Protein AF-A0A6P0HEY1-F1 (afdb_monomer_lite)

pLDDT: mean 91.08, std 14.15, range [42.56, 98.81]

Organism: NCBI:txid1457234

InterPro domains:
  IPR011989 Armadillo-like helical [G3DSA:1.25.10.10] (3-117)
  IPR016024 Armadillo-type fold [SSF48371] (14-116)
  IPR057893 Leucine rich repeat variant domain [PF25591] (58-111)

Foldseek 3Di:
DDDPPPPDCDPVNQVCLVVQCPDPDLVSVLVSLQDPSNDQVSLQVQCPPPDVSSVLSVLQHLPNDPVSLLVQCPPPDLSSVLSSLQHPPNDPVSLVVQCPPPDVSSVVSSVVSVVVVD

Secondary structure (DSSP, 8-state):
-----PPTT-HHHHHHHHHHHT-SSHHHHHHHHT-TT--HHHHHHHHT-SSHHHHHHHHH-TT--HHHHHHHTT-S-HHHHHHHHT-TT--HHHHHHHHT-SSHHHHHHHHHHHTT--

Sequence (118 aa):
MSAFTSPPASASKVRRVRALAADPTPAIRESAALSHHAPIDVLEHLADDADPSVRACVARNPRTPTWVLTALAADRSPRVRGWVAAHRLCHPDLLARLAADPDPAVRAVVAWAAGWQH

Radius of gyration: 16.14 Å; chains: 1; bounding box: 33×38×52 Å

Structure (mmCIF, N/CA/C/O backbone):
data_AF-A0A6P0HEY1-F1
#
_entry.id   AF-A0A6P0HEY1-F1
#
loop_
_atom_site.group_PDB
_atom_site.id
_atom_site.type_symbol
_atom_site.label_atom_id
_atom_site.label_alt_id
_atom_site.label_comp_id
_atom_site.label_asym_id
_atom_site.label_entity_id
_atom_site.label_seq_id
_atom_site.pdbx_PDB_ins_code
_atom_site.Cartn_x
_atom_site.Cartn_y
_atom_site.Cartn_z
_atom_site.occupancy
_atom_site.B_iso_or_equiv
_atom_site.auth_seq_id
_atom_site.auth_comp_id
_atom_site.auth_asym_id
_atom_site.auth_atom_id
_atom_site.pdbx_PDB_model_num
ATOM 1 N N . MET A 1 1 ? 10.328 27.803 -37.847 1.00 43.66 1 MET A N 1
ATOM 2 C CA . MET A 1 1 ? 9.961 27.830 -36.414 1.00 43.66 1 MET A CA 1
ATOM 3 C C . MET A 1 1 ? 9.817 26.392 -35.924 1.00 43.66 1 MET A C 1
ATOM 5 O O . MET A 1 1 ? 8.725 25.845 -35.987 1.00 43.66 1 MET A O 1
ATOM 9 N N . SER A 1 2 ? 10.918 25.741 -35.529 1.00 42.56 2 SER A N 1
ATOM 10 C CA . SER A 1 2 ? 10.871 24.355 -35.037 1.00 42.56 2 SER A CA 1
ATOM 11 C C . SER A 1 2 ? 10.242 24.314 -33.649 1.00 42.56 2 SER A C 1
ATOM 13 O O . SER A 1 2 ? 10.800 24.859 -32.699 1.00 42.56 2 SER A O 1
ATOM 15 N N . ALA A 1 3 ? 9.081 23.673 -33.541 1.00 50.41 3 ALA A N 1
ATOM 16 C CA . ALA A 1 3 ? 8.446 23.391 -32.266 1.00 50.41 3 ALA A CA 1
ATOM 17 C C . ALA A 1 3 ? 9.249 22.299 -31.546 1.00 50.41 3 ALA A C 1
ATOM 19 O O . ALA A 1 3 ? 9.246 21.137 -31.947 1.00 50.41 3 ALA A O 1
ATOM 20 N N . PHE A 1 4 ? 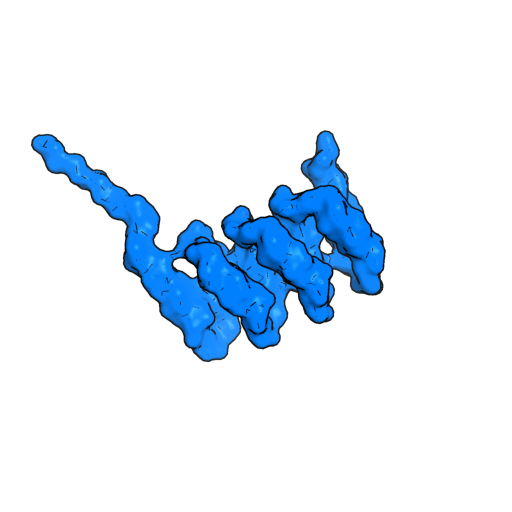9.956 22.680 -30.484 1.00 51.94 4 PHE A N 1
ATOM 21 C CA . PHE A 1 4 ? 10.558 21.740 -29.545 1.00 51.94 4 PHE A CA 1
ATOM 22 C C . PHE A 1 4 ? 9.433 21.152 -28.685 1.00 51.94 4 PHE A C 1
ATOM 24 O O . PHE A 1 4 ? 9.168 21.602 -27.572 1.00 51.94 4 PHE A O 1
ATOM 31 N N . THR A 1 5 ? 8.698 20.181 -29.225 1.00 57.66 5 THR A N 1
ATOM 32 C CA . THR A 1 5 ? 7.753 19.408 -28.421 1.00 57.66 5 THR A CA 1
ATOM 33 C C . THR A 1 5 ? 8.566 18.441 -27.576 1.00 57.66 5 THR A C 1
ATOM 35 O O . THR A 1 5 ? 8.975 17.381 -28.052 1.00 57.66 5 THR A O 1
ATOM 38 N N . SER A 1 6 ? 8.832 18.808 -26.321 1.00 46.53 6 SER A N 1
ATOM 39 C CA . SER A 1 6 ? 9.261 17.842 -25.309 1.00 46.53 6 SER A CA 1
ATOM 40 C C . SER A 1 6 ? 8.329 16.630 -25.395 1.00 46.53 6 SER A C 1
ATOM 42 O O . SER A 1 6 ? 7.111 16.825 -25.328 1.00 46.53 6 SER A O 1
ATOM 44 N N . PRO A 1 7 ? 8.838 15.397 -25.582 1.00 50.53 7 PRO A N 1
ATOM 45 C CA . PRO A 1 7 ? 7.965 14.241 -25.682 1.00 50.53 7 PRO A CA 1
ATOM 46 C C . PRO A 1 7 ? 7.109 14.171 -24.408 1.00 50.53 7 PRO A C 1
ATOM 48 O O . PRO A 1 7 ? 7.664 14.311 -23.308 1.00 50.53 7 PRO A O 1
ATOM 51 N N . PRO A 1 8 ? 5.779 13.987 -24.529 1.00 52.78 8 PRO A N 1
ATOM 52 C CA . PRO A 1 8 ? 4.896 13.864 -23.372 1.00 52.78 8 PRO A CA 1
ATOM 53 C C . PRO A 1 8 ? 5.484 12.791 -22.463 1.00 52.78 8 PRO A C 1
ATOM 55 O O . PRO A 1 8 ? 5.840 11.741 -22.988 1.00 52.78 8 PRO A O 1
ATOM 58 N N . ALA A 1 9 ? 5.694 13.100 -21.171 1.00 54.78 9 ALA A N 1
ATOM 59 C CA . ALA A 1 9 ? 6.362 12.257 -20.164 1.00 54.78 9 ALA A CA 1
ATOM 60 C C . ALA A 1 9 ? 6.912 10.930 -20.738 1.00 54.78 9 ALA A C 1
ATOM 62 O O . ALA A 1 9 ? 6.223 9.916 -20.732 1.00 54.78 9 ALA A O 1
ATOM 63 N N . SER A 1 10 ? 8.111 11.000 -21.332 1.00 65.56 10 SER A N 1
ATOM 64 C CA . SER A 1 10 ? 8.557 10.109 -22.416 1.00 65.56 10 SER A CA 1
ATOM 65 C C . SER A 1 10 ? 8.327 8.608 -22.192 1.00 65.56 10 SER A C 1
ATOM 67 O O . SER A 1 10 ? 8.484 8.098 -21.084 1.00 65.56 10 SER A O 1
ATOM 69 N N . ALA A 1 11 ? 8.078 7.864 -23.276 1.00 72.19 11 ALA A N 1
ATOM 70 C CA . ALA A 1 11 ? 8.051 6.394 -23.278 1.00 72.19 11 ALA A CA 1
ATOM 71 C C . ALA A 1 11 ? 9.281 5.772 -22.574 1.00 72.19 11 ALA A C 1
ATOM 73 O O . ALA A 1 11 ? 9.202 4.697 -21.981 1.00 72.19 11 ALA A O 1
ATOM 74 N N . SER A 1 12 ? 10.410 6.487 -22.566 1.00 82.62 12 SER A N 1
ATOM 75 C CA . SER A 1 12 ? 11.626 6.144 -21.825 1.00 82.62 12 SER A CA 1
ATOM 76 C C . SER A 1 12 ? 11.446 6.143 -20.300 1.00 82.62 12 SER A C 1
ATOM 78 O O . SER A 1 12 ? 12.027 5.294 -19.627 1.00 82.62 12 SER A O 1
ATOM 80 N N . LYS A 1 13 ? 10.642 7.054 -19.733 1.00 85.56 13 LYS A N 1
ATOM 81 C CA . LYS A 1 13 ? 10.315 7.068 -18.297 1.00 85.56 13 LYS A CA 1
ATOM 82 C C . LYS A 1 13 ? 9.458 5.865 -17.920 1.00 85.56 13 LYS A C 1
ATOM 84 O O . LYS A 1 13 ? 9.788 5.180 -16.960 1.00 85.56 13 LYS A O 1
ATOM 89 N N . VAL A 1 14 ? 8.424 5.569 -18.708 1.00 89.50 14 VAL A N 1
ATOM 90 C CA . VAL A 1 14 ? 7.577 4.379 -18.516 1.00 89.50 14 VAL A CA 1
ATOM 91 C C . VAL A 1 14 ? 8.407 3.097 -18.595 1.00 89.50 14 VAL A C 1
ATOM 93 O O . VAL A 1 14 ? 8.324 2.252 -17.706 1.00 89.50 14 VAL A O 1
ATOM 96 N N . ARG A 1 15 ? 9.278 2.979 -19.608 1.00 91.44 15 ARG A N 1
ATOM 97 C CA . ARG A 1 15 ? 10.200 1.841 -19.739 1.00 91.44 15 ARG A CA 1
ATOM 98 C C . ARG A 1 15 ? 11.103 1.696 -18.513 1.00 91.44 15 ARG A C 1
ATOM 100 O O . ARG A 1 15 ? 11.283 0.585 -18.029 1.00 91.44 15 ARG A O 1
ATOM 107 N N . ARG A 1 16 ? 11.647 2.803 -17.998 1.00 94.12 16 ARG A N 1
ATOM 108 C CA . ARG A 1 16 ? 12.467 2.786 -16.782 1.00 94.12 16 ARG A CA 1
ATOM 109 C C . ARG A 1 16 ? 11.668 2.309 -15.574 1.00 94.12 16 ARG A C 1
ATOM 111 O O . ARG A 1 16 ? 12.160 1.459 -14.850 1.00 94.12 16 ARG A O 1
ATOM 118 N N . VAL A 1 17 ? 10.452 2.814 -15.370 1.00 96.06 17 VAL A N 1
ATOM 119 C CA . VAL A 1 17 ? 9.611 2.390 -14.239 1.00 96.06 17 VAL A CA 1
ATOM 120 C C . VAL A 1 17 ? 9.313 0.891 -14.301 1.00 96.06 17 VAL A C 1
ATOM 122 O O . VAL A 1 17 ? 9.440 0.218 -13.287 1.00 96.06 17 VAL A O 1
ATOM 125 N N . ARG A 1 18 ? 9.024 0.348 -15.490 1.00 96.62 18 ARG A N 1
ATOM 126 C CA . ARG A 1 18 ? 8.866 -1.104 -15.678 1.00 96.62 18 ARG A CA 1
ATOM 127 C C . ARG A 1 18 ? 10.125 -1.894 -1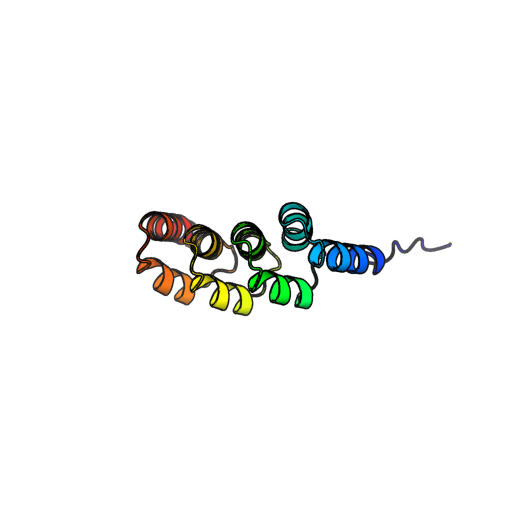5.316 1.00 96.62 18 ARG A C 1
ATOM 129 O O . ARG A 1 18 ? 10.012 -2.929 -14.676 1.00 96.62 18 ARG A O 1
ATOM 136 N N . ALA A 1 19 ? 11.310 -1.406 -15.684 1.00 96.12 19 ALA A N 1
ATOM 137 C CA . ALA A 1 19 ? 12.565 -2.065 -15.318 1.00 96.12 19 ALA A CA 1
ATOM 138 C C . ALA A 1 19 ? 12.796 -2.062 -13.797 1.00 96.12 19 ALA A C 1
ATOM 140 O O . ALA A 1 19 ? 13.152 -3.089 -13.234 1.00 96.12 19 ALA A O 1
ATOM 141 N N . LEU A 1 20 ? 12.534 -0.932 -13.131 1.00 97.50 20 LEU A N 1
ATOM 142 C CA . LEU A 1 20 ? 12.652 -0.822 -11.673 1.00 97.50 20 LEU A CA 1
ATOM 143 C C . LEU A 1 20 ? 11.654 -1.734 -10.944 1.00 97.50 20 LEU A C 1
ATOM 145 O O . LEU A 1 20 ? 11.980 -2.273 -9.895 1.00 97.50 20 LEU A O 1
ATOM 149 N N . ALA A 1 21 ? 10.455 -1.930 -11.501 1.00 97.75 21 ALA A N 1
ATOM 150 C CA . ALA A 1 21 ? 9.434 -2.808 -10.931 1.00 97.75 21 ALA A CA 1
ATOM 151 C C . ALA A 1 21 ? 9.824 -4.296 -10.949 1.00 97.75 21 ALA A C 1
ATOM 153 O O . ALA A 1 21 ? 9.275 -5.068 -10.176 1.00 97.75 21 ALA A O 1
ATOM 154 N N . ALA A 1 22 ? 10.766 -4.697 -11.806 1.00 97.31 22 ALA A N 1
ATOM 155 C CA . ALA A 1 22 ? 11.251 -6.073 -11.905 1.00 97.31 22 ALA A CA 1
ATOM 156 C C . ALA A 1 22 ? 12.555 -6.317 -11.121 1.00 97.31 22 ALA A C 1
ATOM 158 O O . ALA A 1 22 ? 13.112 -7.413 -11.183 1.00 97.31 22 ALA A O 1
ATOM 159 N N . ASP A 1 23 ? 13.076 -5.307 -10.419 1.00 98.31 23 ASP A N 1
ATOM 160 C CA . ASP A 1 23 ? 14.345 -5.424 -9.705 1.00 98.31 23 ASP A CA 1
ATOM 161 C C . ASP A 1 23 ? 14.223 -6.388 -8.506 1.00 98.31 23 ASP A C 1
ATOM 163 O O . ASP A 1 23 ? 13.230 -6.336 -7.768 1.00 98.31 23 ASP A O 1
ATOM 167 N N . PRO A 1 24 ? 15.215 -7.262 -8.254 1.00 97.69 24 PRO A N 1
ATOM 168 C CA . PRO A 1 24 ? 15.181 -8.164 -7.101 1.00 97.69 24 PRO A CA 1
ATOM 169 C C . PRO A 1 24 ? 15.132 -7.420 -5.757 1.00 97.69 24 PRO A C 1
ATOM 171 O O . PRO A 1 24 ? 14.604 -7.949 -4.777 1.00 97.69 24 PRO A O 1
ATOM 174 N N . THR A 1 25 ? 15.632 -6.186 -5.702 1.00 98.19 25 THR A N 1
ATOM 175 C CA . THR A 1 25 ? 15.722 -5.379 -4.485 1.00 98.19 25 THR A CA 1
ATOM 176 C C . THR A 1 25 ? 14.394 -4.666 -4.201 1.00 98.19 25 THR A C 1
ATOM 178 O O . THR A 1 25 ? 13.992 -3.804 -4.989 1.00 98.19 25 THR A O 1
ATOM 181 N N . PRO A 1 26 ? 13.726 -4.917 -3.056 1.00 98.19 26 PRO A N 1
ATOM 182 C CA . PRO A 1 26 ? 12.444 -4.281 -2.739 1.00 98.19 26 PRO A CA 1
ATOM 183 C C . PRO A 1 26 ? 12.491 -2.749 -2.768 1.00 98.19 26 PRO A C 1
ATOM 185 O O . PRO A 1 26 ? 11.621 -2.123 -3.362 1.00 98.19 26 PRO A O 1
ATOM 188 N N . ALA A 1 27 ? 13.558 -2.136 -2.247 1.00 98.06 27 ALA A N 1
ATOM 189 C CA . ALA A 1 27 ? 13.729 -0.679 -2.256 1.00 98.06 27 ALA A CA 1
ATOM 190 C C . ALA A 1 27 ? 13.766 -0.069 -3.676 1.00 98.06 27 ALA A C 1
ATOM 192 O O . ALA A 1 27 ? 13.349 1.073 -3.894 1.00 98.06 27 ALA A O 1
ATOM 193 N N . ILE A 1 28 ? 14.237 -0.826 -4.672 1.00 98.12 28 ILE A N 1
ATOM 194 C CA . ILE A 1 28 ? 14.214 -0.386 -6.071 1.00 98.12 28 ILE A CA 1
ATOM 195 C C . ILE A 1 28 ? 12.788 -0.494 -6.629 1.00 98.12 28 ILE A C 1
ATOM 197 O O . ILE A 1 28 ? 12.312 0.440 -7.281 1.00 98.12 28 ILE A O 1
ATOM 201 N N . ARG A 1 29 ? 12.053 -1.559 -6.290 1.00 98.56 29 ARG A N 1
ATOM 202 C CA . ARG A 1 29 ? 10.636 -1.701 -6.663 1.00 98.56 29 ARG A CA 1
ATOM 203 C C . ARG A 1 29 ? 9.735 -0.665 -5.990 1.00 98.56 29 ARG A C 1
ATOM 205 O O . ARG A 1 29 ? 8.822 -0.152 -6.632 1.00 98.56 29 ARG A O 1
ATOM 212 N N . GLU A 1 30 ? 10.030 -0.255 -4.756 1.00 98.44 30 GLU A N 1
ATOM 213 C CA . GLU A 1 30 ? 9.359 0.876 -4.093 1.00 98.44 30 GLU A CA 1
ATOM 214 C C . GLU A 1 30 ? 9.475 2.163 -4.921 1.00 98.44 30 GLU A C 1
ATOM 216 O O . GLU A 1 30 ? 8.504 2.909 -5.069 1.00 98.44 30 GLU A O 1
ATOM 221 N N . SER A 1 31 ? 10.641 2.403 -5.530 1.00 97.62 31 SER A N 1
ATOM 222 C CA . SER A 1 31 ? 10.855 3.563 -6.403 1.00 97.62 31 SER A CA 1
ATOM 223 C C . SER A 1 31 ? 9.969 3.507 -7.654 1.00 97.62 31 SER A C 1
ATOM 225 O O . SER A 1 31 ? 9.486 4.542 -8.120 1.00 97.62 31 SER A O 1
ATOM 227 N N . ALA A 1 32 ? 9.713 2.306 -8.185 1.00 97.50 32 ALA A N 1
ATOM 228 C CA . ALA A 1 32 ? 8.755 2.103 -9.267 1.00 97.50 32 ALA A CA 1
ATOM 229 C C . ALA A 1 32 ? 7.317 2.370 -8.795 1.00 97.50 32 ALA A C 1
ATOM 231 O O . ALA A 1 32 ? 6.601 3.146 -9.433 1.00 97.50 32 ALA A O 1
ATOM 232 N N . ALA A 1 33 ? 6.937 1.800 -7.647 1.00 98.06 33 ALA A N 1
ATOM 233 C CA . ALA A 1 33 ? 5.616 1.946 -7.044 1.00 98.06 33 ALA A CA 1
ATOM 234 C C . ALA A 1 33 ? 5.271 3.402 -6.705 1.00 98.06 33 ALA A C 1
ATOM 236 O O . ALA A 1 33 ? 4.122 3.792 -6.855 1.00 98.06 33 ALA A O 1
ATOM 237 N N . LEU A 1 34 ? 6.239 4.231 -6.298 1.00 97.25 34 LEU A N 1
ATOM 238 C CA . LEU A 1 34 ? 6.029 5.653 -5.974 1.00 97.25 34 LEU A CA 1
ATOM 239 C C . LEU A 1 34 ? 6.085 6.591 -7.182 1.00 97.25 34 LEU A C 1
ATOM 241 O O . LEU A 1 34 ? 5.827 7.790 -7.051 1.00 97.25 34 LEU A O 1
ATOM 245 N N . SER A 1 35 ? 6.452 6.084 -8.356 1.00 95.81 35 SER A N 1
ATOM 246 C CA . SER A 1 35 ? 6.653 6.933 -9.521 1.00 95.81 35 SER A CA 1
ATOM 247 C C . SER A 1 35 ? 5.341 7.562 -9.992 1.00 95.81 35 SER A C 1
ATOM 249 O O . SER A 1 35 ? 4.352 6.878 -10.255 1.00 95.81 35 SER A O 1
ATOM 251 N N . HIS A 1 36 ? 5.351 8.877 -10.228 1.00 92.31 36 HIS A N 1
ATOM 252 C CA . HIS A 1 36 ? 4.232 9.572 -10.880 1.00 92.31 36 HIS A CA 1
ATOM 253 C C . HIS A 1 36 ? 4.036 9.137 -12.346 1.00 92.31 36 HIS A C 1
ATOM 255 O O . HIS A 1 36 ? 3.027 9.445 -12.973 1.00 92.31 36 HIS A O 1
ATOM 261 N N . HIS A 1 37 ? 5.009 8.431 -12.918 1.00 90.94 37 HIS A N 1
ATOM 262 C CA . HIS A 1 37 ? 4.916 7.865 -14.259 1.00 90.94 37 HIS A CA 1
ATOM 263 C C . HIS A 1 37 ? 4.664 6.358 -14.238 1.00 90.94 37 HIS A C 1
ATOM 265 O O . HIS A 1 37 ? 4.807 5.730 -15.284 1.00 90.94 37 HIS A O 1
ATOM 271 N N . ALA A 1 38 ? 4.318 5.787 -13.076 1.00 94.19 38 ALA A N 1
ATOM 272 C CA . ALA A 1 38 ? 3.927 4.392 -12.970 1.00 94.19 38 ALA A CA 1
ATOM 273 C C . ALA A 1 38 ? 2.688 4.130 -13.837 1.00 94.19 38 ALA A C 1
ATOM 275 O O . ALA A 1 38 ? 1.639 4.749 -13.619 1.00 94.19 38 ALA A O 1
ATOM 276 N N . PRO A 1 39 ? 2.811 3.258 -14.850 1.00 95.56 39 PRO A N 1
ATOM 277 C CA . PRO A 1 39 ? 1.663 2.741 -15.571 1.00 95.56 39 PRO A CA 1
ATOM 278 C C . PRO A 1 39 ? 0.745 1.947 -14.641 1.00 95.56 39 PRO A C 1
ATOM 280 O O . PRO A 1 39 ? 1.205 1.382 -13.648 1.00 95.56 39 PRO A O 1
ATOM 283 N N . ILE A 1 40 ? -0.535 1.864 -14.996 1.00 96.38 40 ILE A N 1
ATOM 284 C CA . ILE A 1 40 ? -1.530 1.115 -14.219 1.00 96.38 40 ILE A CA 1
ATOM 285 C C . ILE A 1 40 ? -1.130 -0.360 -14.093 1.00 96.38 40 ILE A C 1
ATOM 287 O O . ILE A 1 40 ? -1.135 -0.875 -12.982 1.00 96.38 40 ILE A O 1
ATOM 291 N N . ASP A 1 41 ? -0.667 -0.989 -15.179 1.00 96.81 41 ASP A N 1
ATOM 292 C CA . ASP A 1 41 ? -0.211 -2.388 -15.191 1.00 96.81 41 ASP A CA 1
ATOM 293 C C . ASP A 1 41 ? 0.937 -2.648 -14.204 1.00 96.81 41 ASP A C 1
ATOM 295 O O . ASP A 1 41 ? 1.022 -3.713 -13.598 1.00 96.81 41 ASP A O 1
ATOM 299 N N . VAL A 1 42 ? 1.813 -1.659 -13.996 1.00 98.00 42 VAL A N 1
ATOM 300 C CA . VAL A 1 42 ? 2.898 -1.766 -13.011 1.00 98.00 42 VAL A CA 1
ATOM 301 C C . VAL A 1 42 ? 2.362 -1.655 -11.588 1.00 98.00 42 VAL A C 1
ATOM 303 O O . VAL A 1 42 ? 2.809 -2.394 -10.718 1.00 98.00 42 VAL A O 1
ATOM 306 N N . LEU A 1 43 ? 1.418 -0.746 -11.332 1.00 98.44 43 LEU A N 1
ATOM 307 C CA . LEU A 1 43 ? 0.812 -0.604 -10.005 1.00 98.44 43 LEU A CA 1
ATOM 308 C C . LEU A 1 43 ? -0.011 -1.837 -9.628 1.00 98.44 43 LEU A C 1
ATOM 310 O O . LEU A 1 43 ? 0.045 -2.255 -8.479 1.00 98.44 43 LEU A O 1
ATOM 314 N N . GLU A 1 44 ? -0.718 -2.434 -10.586 1.00 98.38 44 GLU A N 1
ATOM 315 C CA . GLU A 1 44 ? -1.429 -3.702 -10.404 1.00 98.38 44 GLU A CA 1
ATOM 316 C C . GLU A 1 44 ? -0.457 -4.830 -10.064 1.00 98.38 44 GLU A C 1
ATOM 318 O O . GLU A 1 44 ? -0.640 -5.509 -9.060 1.00 98.38 44 GLU A O 1
ATOM 323 N N . HIS A 1 45 ? 0.628 -4.974 -10.828 1.00 98.12 45 HIS A N 1
ATOM 324 C CA . HIS A 1 45 ? 1.639 -5.991 -10.549 1.00 98.12 45 HIS A CA 1
ATOM 325 C C . HIS A 1 45 ? 2.281 -5.825 -9.162 1.00 98.12 45 HIS A C 1
ATOM 327 O O . HIS A 1 45 ? 2.408 -6.788 -8.411 1.00 98.12 45 HIS A O 1
ATOM 333 N N . LEU A 1 46 ? 2.666 -4.598 -8.800 1.00 98.56 46 LEU A N 1
ATOM 334 C CA . LEU A 1 46 ? 3.311 -4.309 -7.517 1.00 98.56 46 LEU A CA 1
ATOM 335 C C . LEU A 1 46 ? 2.331 -4.323 -6.331 1.00 98.56 46 LEU A C 1
ATOM 337 O O . LEU A 1 46 ? 2.772 -4.346 -5.182 1.00 98.56 46 LEU A O 1
ATOM 341 N N . ALA A 1 47 ? 1.017 -4.312 -6.572 1.00 98.56 47 ALA A N 1
ATOM 342 C CA . ALA A 1 47 ? 0.020 -4.488 -5.518 1.00 98.56 47 ALA A CA 1
ATOM 343 C C . ALA A 1 47 ? 0.031 -5.913 -4.946 1.00 98.56 47 ALA A C 1
ATOM 345 O O . ALA A 1 47 ? -0.360 -6.092 -3.799 1.00 98.56 47 ALA A O 1
ATOM 346 N N . ASP A 1 48 ? 0.542 -6.889 -5.699 1.00 98.38 48 ASP A N 1
ATOM 347 C CA . ASP A 1 48 ? 0.715 -8.279 -5.265 1.00 98.38 48 ASP A CA 1
ATOM 348 C C . ASP A 1 48 ? 2.168 -8.603 -4.861 1.00 98.38 48 ASP A C 1
ATOM 350 O O . ASP A 1 48 ? 2.523 -9.766 -4.656 1.00 98.38 48 ASP A O 1
ATOM 354 N N . ASP A 1 49 ? 3.029 -7.586 -4.731 1.00 98.69 49 ASP A N 1
ATOM 355 C CA . ASP A 1 49 ? 4.442 -7.770 -4.393 1.00 98.69 49 ASP A CA 1
ATOM 356 C C . ASP A 1 49 ? 4.618 -8.522 -3.067 1.00 98.69 49 ASP A C 1
ATOM 358 O O . ASP A 1 49 ? 3.879 -8.301 -2.106 1.00 98.69 49 ASP A O 1
ATOM 362 N N . ALA A 1 50 ? 5.631 -9.385 -2.971 1.00 98.06 50 ALA A N 1
ATOM 363 C CA . ALA A 1 50 ? 5.918 -10.119 -1.741 1.00 98.06 50 ALA A CA 1
ATOM 364 C C . ALA A 1 50 ? 6.254 -9.182 -0.563 1.00 98.06 50 ALA A C 1
ATOM 366 O O . ALA A 1 50 ? 5.891 -9.471 0.583 1.00 98.06 50 ALA A O 1
ATOM 367 N N . ASP A 1 51 ? 6.899 -8.044 -0.834 1.00 98.56 51 ASP A N 1
ATOM 368 C CA . ASP A 1 51 ? 7.310 -7.089 0.188 1.00 98.56 51 ASP A CA 1
ATOM 369 C C . ASP A 1 51 ? 6.166 -6.114 0.549 1.00 98.56 51 ASP A C 1
ATOM 371 O O . ASP A 1 51 ? 5.676 -5.365 -0.305 1.00 98.56 51 ASP A O 1
ATOM 375 N N . PRO A 1 52 ? 5.726 -6.062 1.822 1.00 98.50 52 PRO A N 1
ATOM 376 C CA . PRO A 1 52 ? 4.655 -5.160 2.245 1.00 98.50 52 PRO A CA 1
ATOM 377 C C . PRO A 1 52 ? 5.008 -3.671 2.109 1.00 98.50 52 PRO A C 1
ATOM 379 O O . PRO A 1 52 ? 4.101 -2.845 2.023 1.00 98.50 52 PRO A O 1
ATOM 382 N N . SER A 1 53 ? 6.289 -3.298 2.095 1.00 98.56 53 SER A N 1
ATOM 383 C CA . SER A 1 53 ? 6.732 -1.913 1.887 1.00 98.56 53 SER A CA 1
ATOM 384 C C . SER A 1 53 ? 6.508 -1.470 0.442 1.00 98.56 53 SER A C 1
ATOM 386 O O . SER A 1 53 ? 6.071 -0.338 0.216 1.00 98.56 53 SER A O 1
ATOM 388 N N . VAL A 1 5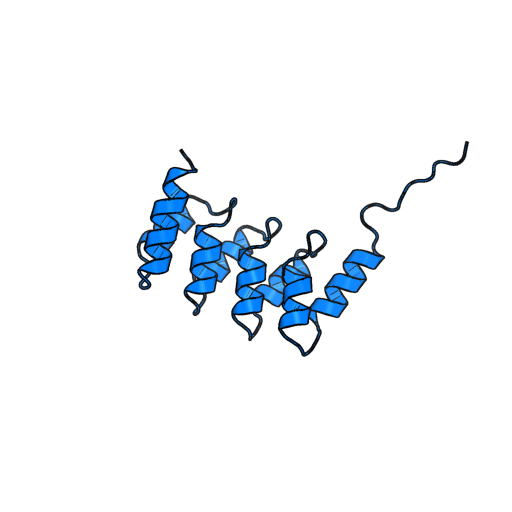4 ? 6.692 -2.374 -0.526 1.00 98.81 54 VAL A N 1
ATOM 389 C CA . VAL A 1 54 ? 6.357 -2.128 -1.938 1.00 98.81 54 VAL A CA 1
ATOM 390 C C . VAL A 1 54 ? 4.848 -1.951 -2.098 1.00 98.81 54 VAL A C 1
ATOM 392 O O . VAL A 1 54 ? 4.408 -0.932 -2.634 1.00 98.81 54 VAL A O 1
ATOM 395 N N . ARG A 1 55 ? 4.038 -2.860 -1.540 1.00 98.81 55 ARG A N 1
ATOM 396 C CA . ARG A 1 55 ? 2.567 -2.743 -1.577 1.00 98.81 55 ARG A CA 1
ATOM 397 C C . ARG A 1 55 ? 2.064 -1.469 -0.888 1.00 98.81 55 ARG A C 1
ATOM 399 O O . ARG A 1 55 ? 1.156 -0.802 -1.381 1.00 98.81 55 ARG A O 1
ATOM 406 N N . ALA A 1 56 ? 2.698 -1.060 0.214 1.00 98.69 56 ALA A N 1
ATOM 407 C CA . ALA A 1 56 ? 2.395 0.202 0.892 1.00 98.69 56 ALA A CA 1
ATOM 408 C C . ALA A 1 56 ? 2.723 1.420 0.013 1.00 98.69 56 ALA A C 1
ATOM 410 O O . ALA A 1 56 ? 1.986 2.406 0.019 1.00 98.69 56 ALA A O 1
ATOM 411 N N . CYS A 1 57 ? 3.801 1.356 -0.771 1.00 98.69 57 CYS A N 1
ATOM 412 C CA . CYS A 1 57 ? 4.132 2.388 -1.747 1.00 98.69 57 CYS A CA 1
ATOM 413 C C . CYS A 1 57 ? 3.093 2.479 -2.871 1.00 98.69 57 CYS A C 1
ATOM 415 O O . CYS A 1 57 ? 2.763 3.594 -3.275 1.00 98.69 57 CYS A O 1
ATOM 417 N N . VAL A 1 58 ? 2.531 1.348 -3.316 1.00 98.69 58 VAL A N 1
ATOM 418 C CA . VAL A 1 58 ? 1.388 1.339 -4.243 1.00 98.69 58 VAL A CA 1
ATOM 419 C C . VAL A 1 58 ? 0.181 2.013 -3.595 1.00 98.69 58 VAL A C 1
ATOM 421 O O . VAL A 1 58 ? -0.355 2.957 -4.165 1.00 98.69 58 VAL A O 1
ATOM 424 N N . ALA A 1 59 ? -0.202 1.632 -2.373 1.00 98.31 59 ALA A N 1
ATOM 425 C CA . ALA A 1 59 ? -1.317 2.270 -1.663 1.00 98.31 59 ALA A CA 1
ATOM 426 C C . ALA A 1 59 ? -1.124 3.786 -1.466 1.00 98.31 59 ALA A C 1
ATOM 428 O O . ALA A 1 59 ? -2.094 4.536 -1.474 1.00 98.31 59 ALA A O 1
ATOM 429 N N . ARG A 1 60 ? 0.123 4.251 -1.316 1.00 97.94 60 ARG A N 1
ATOM 430 C CA . ARG A 1 60 ? 0.464 5.675 -1.172 1.00 97.94 60 ARG A CA 1
ATOM 431 C C . ARG A 1 60 ? 0.493 6.436 -2.503 1.00 97.94 60 ARG A C 1
ATOM 433 O O . ARG A 1 60 ? 0.426 7.667 -2.493 1.00 97.94 60 ARG A O 1
ATOM 440 N N . ASN A 1 61 ? 0.652 5.758 -3.641 1.00 97.75 61 ASN A N 1
ATOM 441 C CA . ASN A 1 61 ? 0.805 6.437 -4.923 1.00 97.75 61 ASN A CA 1
ATOM 442 C C . ASN A 1 61 ? -0.520 7.097 -5.346 1.00 97.75 61 ASN A C 1
ATOM 444 O O . ASN A 1 61 ? -1.511 6.404 -5.545 1.00 97.75 61 ASN A O 1
ATOM 448 N N . PRO A 1 62 ? -0.541 8.421 -5.590 1.00 95.50 62 PRO A N 1
ATOM 449 C CA . PRO A 1 62 ? -1.762 9.147 -5.939 1.00 95.50 62 PRO A CA 1
ATOM 450 C C . PRO A 1 62 ? -2.413 8.749 -7.267 1.00 95.50 62 PRO A C 1
ATOM 452 O O . PRO A 1 62 ? -3.513 9.210 -7.567 1.00 95.50 62 PRO A O 1
ATOM 455 N N . ARG A 1 63 ? -1.710 7.975 -8.097 1.00 94.75 63 ARG A N 1
ATOM 456 C CA . ARG A 1 63 ? -2.204 7.442 -9.369 1.00 94.75 63 ARG A CA 1
ATOM 457 C C . ARG A 1 63 ? -2.753 6.027 -9.239 1.00 94.75 63 ARG A C 1
ATOM 459 O O . ARG A 1 63 ? -3.202 5.483 -10.245 1.00 94.75 63 ARG A O 1
ATOM 466 N N . THR A 1 64 ? -2.704 5.441 -8.045 1.00 97.62 64 THR A N 1
ATOM 467 C CA . THR A 1 64 ? -3.220 4.100 -7.804 1.00 97.62 64 THR A CA 1
ATOM 468 C C . THR A 1 64 ? -4.722 4.083 -8.041 1.00 97.62 64 THR A C 1
ATOM 470 O O . THR A 1 64 ? -5.454 4.845 -7.398 1.00 97.62 64 THR A O 1
ATOM 473 N N . PRO A 1 65 ? -5.195 3.247 -8.980 1.00 96.19 65 PRO A N 1
ATOM 474 C CA . PRO A 1 65 ? -6.611 3.157 -9.271 1.00 96.19 65 PRO A CA 1
ATOM 475 C C . PRO A 1 65 ? -7.418 2.662 -8.074 1.00 96.19 65 PRO A C 1
ATOM 477 O O . PRO A 1 65 ? -6.937 1.906 -7.228 1.00 96.19 65 PRO A O 1
ATOM 480 N N . THR A 1 66 ? -8.689 3.041 -8.035 1.00 96.19 66 THR A N 1
ATOM 481 C CA . THR A 1 66 ? -9.596 2.730 -6.923 1.00 96.19 66 THR A CA 1
ATOM 482 C C . THR A 1 66 ? -9.821 1.229 -6.734 1.00 96.19 66 THR A C 1
ATOM 484 O O . THR A 1 66 ? -9.933 0.773 -5.596 1.00 96.19 66 THR A O 1
ATOM 487 N N . TRP A 1 67 ? -9.818 0.430 -7.807 1.00 96.62 67 TRP A N 1
ATOM 488 C CA . TRP A 1 67 ? -9.920 -1.032 -7.705 1.00 96.62 67 TRP A CA 1
ATOM 489 C C . TRP A 1 67 ? -8.677 -1.666 -7.066 1.00 96.62 67 TRP A C 1
ATOM 491 O O . TRP A 1 67 ? -8.814 -2.578 -6.253 1.00 96.62 67 TRP A O 1
ATOM 501 N N . VAL A 1 68 ? -7.481 -1.132 -7.340 1.00 98.12 68 VAL A N 1
ATOM 502 C CA . VAL A 1 68 ? -6.236 -1.569 -6.687 1.00 98.12 68 VAL A CA 1
ATOM 503 C C . VAL A 1 68 ? -6.267 -1.217 -5.198 1.00 98.12 68 VAL A C 1
ATOM 505 O O . VAL A 1 68 ? -5.974 -2.064 -4.360 1.00 98.12 68 VAL A O 1
ATOM 508 N N . LEU A 1 69 ? -6.710 -0.007 -4.835 1.00 97.88 69 LEU A N 1
ATOM 509 C CA . LEU A 1 69 ? -6.912 0.372 -3.426 1.00 97.88 69 LEU A CA 1
ATOM 510 C C . LEU A 1 69 ? -7.929 -0.539 -2.727 1.00 97.88 69 LEU A C 1
ATOM 512 O O . LEU A 1 69 ? -7.738 -0.927 -1.576 1.00 97.88 69 LEU A O 1
ATOM 516 N N . THR A 1 70 ? -8.997 -0.913 -3.432 1.00 97.44 70 THR A N 1
ATOM 517 C CA . THR A 1 70 ? -10.030 -1.816 -2.911 1.00 97.44 70 THR A CA 1
ATOM 518 C C . THR A 1 70 ? -9.453 -3.194 -2.588 1.00 97.44 70 THR A C 1
ATOM 520 O O . THR A 1 70 ? -9.777 -3.747 -1.532 1.00 97.44 70 THR A O 1
ATOM 523 N N . ALA A 1 71 ? -8.561 -3.718 -3.434 1.00 97.56 71 ALA A N 1
ATOM 524 C CA . ALA A 1 71 ? -7.829 -4.952 -3.159 1.00 97.56 71 ALA A CA 1
ATOM 525 C C . ALA A 1 71 ? -6.878 -4.789 -1.957 1.00 97.56 71 ALA A C 1
ATOM 527 O O . ALA A 1 71 ? -6.947 -5.565 -1.003 1.00 97.56 71 ALA A O 1
ATOM 528 N N . LEU A 1 72 ? -6.066 -3.726 -1.939 1.00 98.31 72 LEU A N 1
ATOM 529 C CA . LEU A 1 72 ? -5.078 -3.459 -0.882 1.00 98.31 72 LEU A CA 1
ATOM 530 C C . LEU A 1 72 ? -5.695 -3.166 0.496 1.00 98.31 72 LEU A C 1
ATOM 532 O O . LEU A 1 72 ? -5.045 -3.340 1.523 1.00 98.31 72 LEU A O 1
ATOM 536 N N . ALA A 1 73 ? -6.959 -2.765 0.574 1.00 97.94 73 ALA A N 1
ATOM 537 C CA . ALA A 1 73 ? -7.652 -2.629 1.856 1.00 97.94 73 ALA A CA 1
ATOM 538 C C . ALA A 1 73 ?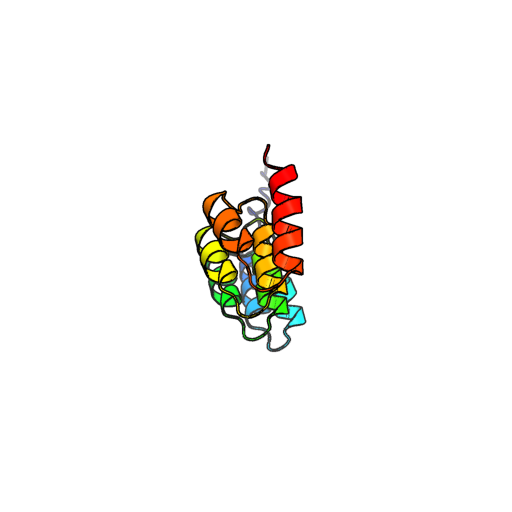 -7.946 -3.975 2.545 1.00 97.94 73 ALA A C 1
ATOM 540 O O . ALA A 1 73 ? -8.308 -3.982 3.716 1.00 97.94 73 ALA A O 1
ATOM 541 N N . ALA A 1 74 ? -7.774 -5.106 1.854 1.00 97.62 74 ALA A N 1
ATOM 542 C CA . ALA A 1 74 ? -7.773 -6.439 2.457 1.00 97.62 74 ALA A CA 1
ATOM 543 C C . ALA A 1 74 ? -6.348 -6.991 2.683 1.00 97.62 74 ALA A C 1
ATOM 545 O O . ALA A 1 74 ? -6.191 -8.168 3.008 1.00 97.62 74 ALA A O 1
ATOM 546 N N . ASP A 1 75 ? -5.305 -6.169 2.504 1.00 98.56 75 ASP A N 1
ATOM 547 C CA . ASP A 1 75 ? -3.914 -6.605 2.641 1.00 98.56 75 ASP A CA 1
ATOM 548 C C . ASP A 1 75 ? -3.627 -7.155 4.038 1.00 98.56 75 ASP A C 1
ATOM 550 O O . ASP A 1 75 ? -4.140 -6.665 5.043 1.00 98.56 75 ASP A O 1
ATOM 554 N N . ARG A 1 76 ? -2.742 -8.148 4.125 1.00 98.00 76 ARG A N 1
ATOM 555 C CA . ARG A 1 76 ? -2.333 -8.755 5.400 1.00 98.00 76 ARG A CA 1
ATOM 556 C C . ARG A 1 76 ? -1.613 -7.757 6.312 1.00 98.00 76 ARG A C 1
ATOM 558 O O . ARG A 1 76 ? -1.696 -7.868 7.533 1.00 98.00 76 ARG A O 1
ATOM 565 N N . SER A 1 77 ? -0.919 -6.779 5.737 1.00 98.50 77 SER A N 1
ATOM 566 C CA . SER A 1 77 ? -0.170 -5.766 6.469 1.00 98.50 77 SER A CA 1
ATOM 567 C C . SER A 1 77 ? -1.068 -4.596 6.892 1.00 98.50 77 SER A C 1
ATOM 569 O O . SER A 1 77 ? -1.610 -3.901 6.027 1.00 98.50 77 SER A O 1
ATOM 571 N N . PRO A 1 78 ? -1.168 -4.280 8.197 1.00 98.44 78 PRO A N 1
ATOM 572 C CA . PRO A 1 78 ? -1.909 -3.102 8.653 1.00 98.44 78 PRO A CA 1
ATOM 573 C C . PRO A 1 78 ? -1.315 -1.795 8.117 1.00 98.44 78 PRO A C 1
ATOM 575 O O . PRO A 1 78 ? -2.042 -0.840 7.864 1.00 98.44 78 PRO A O 1
ATOM 578 N N . ARG A 1 79 ? -0.002 -1.760 7.848 1.00 98.31 79 ARG A N 1
ATOM 579 C CA . ARG A 1 79 ? 0.656 -0.597 7.238 1.00 98.31 79 ARG A CA 1
ATOM 580 C C . ARG A 1 79 ? 0.101 -0.297 5.847 1.00 98.31 79 ARG A C 1
ATOM 582 O O . ARG A 1 79 ? -0.099 0.868 5.518 1.00 98.31 79 ARG A O 1
ATOM 589 N N . VAL A 1 80 ? -0.146 -1.328 5.040 1.00 98.75 80 VAL A N 1
ATOM 590 C CA . VAL A 1 80 ? -0.727 -1.178 3.698 1.00 98.75 80 VAL A CA 1
ATOM 591 C C . VAL A 1 80 ? -2.164 -0.674 3.810 1.00 98.75 80 VAL A C 1
ATOM 593 O O . VAL A 1 80 ? -2.496 0.343 3.204 1.00 98.75 80 VAL A O 1
ATOM 596 N N . ARG A 1 81 ? -2.985 -1.309 4.658 1.00 98.62 81 ARG A N 1
ATOM 597 C CA . ARG A 1 81 ? -4.385 -0.905 4.882 1.00 98.62 81 ARG A CA 1
ATOM 598 C C . ARG A 1 81 ? -4.506 0.528 5.414 1.00 98.62 81 ARG A C 1
ATOM 600 O O . ARG A 1 81 ? -5.368 1.278 4.965 1.00 98.62 81 ARG A O 1
ATOM 607 N N . GLY A 1 82 ? -3.594 0.949 6.291 1.00 98.00 82 GLY A N 1
ATOM 608 C CA . GLY A 1 82 ? -3.505 2.328 6.772 1.00 98.00 82 GLY A CA 1
ATOM 609 C C . GLY A 1 82 ? -3.210 3.335 5.655 1.00 98.00 82 GLY A C 1
ATOM 610 O O . GLY A 1 82 ? -3.854 4.379 5.588 1.00 98.00 82 GLY A O 1
ATOM 611 N N . TRP A 1 83 ? -2.302 3.019 4.724 1.00 98.12 83 TRP A N 1
ATOM 612 C CA . TRP A 1 83 ? -2.076 3.884 3.557 1.00 98.12 83 TRP A CA 1
ATOM 613 C C . TRP A 1 83 ? -3.282 3.951 2.626 1.00 98.12 83 TRP A C 1
ATOM 615 O O . TRP A 1 83 ? -3.530 5.015 2.067 1.00 98.12 83 TRP A O 1
ATOM 625 N N . VAL A 1 84 ? -4.054 2.867 2.499 1.00 97.94 84 VAL A N 1
ATOM 626 C CA . VAL A 1 84 ? -5.328 2.910 1.770 1.00 97.94 84 VAL A CA 1
ATOM 627 C C . VAL A 1 84 ? -6.310 3.862 2.453 1.00 97.94 84 VAL A C 1
ATOM 629 O O . VAL A 1 84 ? -6.869 4.717 1.775 1.00 97.94 84 VAL A O 1
ATOM 632 N N . ALA A 1 85 ? -6.470 3.785 3.780 1.00 96.94 85 ALA A N 1
ATOM 633 C CA . ALA A 1 85 ? -7.332 4.702 4.532 1.00 96.94 85 ALA A CA 1
ATOM 634 C C . ALA A 1 85 ? -6.920 6.177 4.363 1.00 96.94 85 ALA A C 1
ATOM 636 O O . ALA A 1 85 ? -7.777 7.040 4.205 1.00 96.94 85 ALA A O 1
ATOM 637 N N . ALA A 1 86 ? -5.616 6.465 4.347 1.00 96.06 86 ALA A N 1
ATOM 638 C CA . ALA A 1 86 ? -5.085 7.814 4.141 1.00 96.06 86 ALA A CA 1
ATOM 639 C C . ALA A 1 86 ? -5.082 8.273 2.668 1.00 96.06 86 ALA A C 1
ATOM 641 O O . ALA A 1 86 ? -4.714 9.414 2.375 1.00 96.06 86 ALA A O 1
ATOM 642 N N . HIS A 1 87 ? -5.427 7.401 1.718 1.00 95.94 87 HIS A N 1
ATOM 643 C CA . HIS A 1 87 ? -5.343 7.730 0.305 1.00 95.94 87 HIS A CA 1
ATOM 644 C C . HIS A 1 87 ? -6.468 8.687 -0.108 1.00 95.94 87 HIS A C 1
ATOM 646 O O . HIS A 1 87 ? -7.637 8.457 0.184 1.00 95.94 87 HIS A O 1
ATOM 652 N N . ARG A 1 88 ? -6.146 9.729 -0.887 1.00 90.06 88 ARG A N 1
ATOM 653 C CA . ARG A 1 88 ? -7.128 10.750 -1.315 1.00 90.06 88 ARG A CA 1
ATOM 654 C C . ARG A 1 88 ? -8.324 10.189 -2.102 1.00 90.06 88 ARG A C 1
ATOM 656 O O . ARG A 1 88 ? -9.374 10.812 -2.143 1.00 90.06 88 ARG A O 1
ATOM 663 N N . LEU A 1 89 ? -8.119 9.062 -2.790 1.00 90.69 89 LEU A N 1
ATOM 664 C CA . LEU A 1 89 ? -9.145 8.362 -3.578 1.00 90.69 89 LEU A CA 1
ATOM 665 C C . LEU A 1 89 ? -9.832 7.248 -2.773 1.00 90.69 89 LEU A C 1
ATOM 667 O O . LEU A 1 89 ? -10.535 6.423 -3.349 1.00 90.69 89 LEU A O 1
ATOM 671 N N . CYS A 1 90 ? -9.593 7.169 -1.463 1.00 91.06 90 CYS A N 1
ATOM 672 C CA . CYS A 1 90 ? -10.332 6.265 -0.599 1.00 91.06 90 CYS A CA 1
ATOM 673 C C . CYS A 1 90 ? -11.778 6.759 -0.507 1.00 91.06 90 CYS A C 1
ATOM 675 O O . CYS A 1 90 ? -12.042 7.862 -0.024 1.00 91.06 90 CYS A O 1
ATOM 677 N N . HIS A 1 91 ? -12.702 5.959 -1.032 1.00 88.94 91 HIS A N 1
ATOM 678 C CA . HIS A 1 91 ? -14.122 6.286 -1.048 1.00 88.94 91 HIS A CA 1
ATOM 679 C C . HIS A 1 91 ? -14.797 5.916 0.286 1.00 88.94 91 HIS A C 1
ATOM 681 O O . HIS A 1 91 ? -14.293 5.037 0.993 1.00 88.94 91 HIS A O 1
ATOM 687 N N . PRO A 1 92 ? -15.949 6.529 0.623 1.00 90.00 92 PRO A N 1
ATOM 688 C CA . PRO A 1 92 ? -16.629 6.315 1.903 1.00 90.00 92 PRO A CA 1
ATOM 689 C C . PRO A 1 92 ? -16.891 4.846 2.257 1.00 90.00 92 PRO A C 1
ATOM 691 O O . PRO A 1 92 ? -16.654 4.451 3.394 1.00 90.00 92 PRO A O 1
ATOM 694 N N . ASP A 1 93 ? -17.283 4.011 1.290 1.00 90.81 93 ASP A N 1
ATOM 695 C CA . ASP A 1 93 ? -17.521 2.576 1.521 1.00 90.81 93 ASP A CA 1
ATOM 696 C C . ASP A 1 93 ? -16.247 1.842 1.969 1.00 90.81 93 ASP A C 1
ATOM 698 O O . ASP A 1 93 ? -16.273 0.948 2.820 1.00 90.81 93 ASP A O 1
ATOM 702 N N . LEU A 1 94 ? -15.101 2.246 1.416 1.00 92.75 94 LEU A N 1
ATOM 703 C CA . LEU A 1 94 ? -13.803 1.679 1.749 1.00 92.75 94 LEU A CA 1
ATOM 704 C C . LEU A 1 94 ? -13.350 2.115 3.147 1.00 92.75 94 LEU A C 1
ATOM 706 O O . LEU A 1 94 ? -12.855 1.283 3.907 1.00 92.75 94 LEU A O 1
ATOM 710 N N . LEU A 1 95 ? -13.579 3.383 3.506 1.00 93.75 95 LEU A N 1
ATOM 711 C CA . LEU A 1 95 ? -13.356 3.887 4.864 1.00 93.75 95 LEU A CA 1
ATOM 712 C C . LEU A 1 95 ? -14.268 3.201 5.881 1.00 93.75 95 LEU A C 1
ATOM 714 O O . LEU A 1 95 ? -13.788 2.806 6.938 1.00 93.75 95 LEU A O 1
ATOM 718 N N . ALA A 1 96 ? -15.547 2.997 5.560 1.00 93.44 96 ALA A N 1
ATOM 719 C CA . ALA A 1 96 ? -16.489 2.295 6.428 1.00 93.44 96 ALA A CA 1
ATOM 720 C C . ALA A 1 96 ? -16.034 0.855 6.704 1.00 93.44 96 ALA A C 1
ATOM 722 O O . ALA A 1 96 ? -16.075 0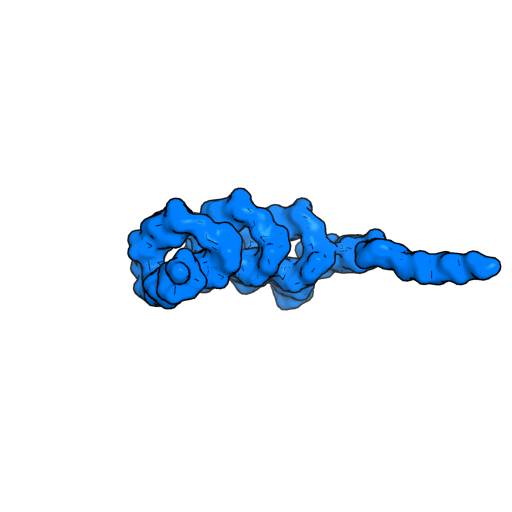.400 7.847 1.00 93.44 96 ALA A O 1
ATOM 723 N N . ARG A 1 97 ? -15.512 0.156 5.686 1.00 94.69 97 ARG A N 1
ATOM 724 C CA . ARG A 1 97 ? -14.898 -1.166 5.872 1.00 94.69 97 ARG A CA 1
ATOM 725 C C . ARG A 1 97 ? -13.673 -1.107 6.790 1.00 94.69 97 ARG A C 1
ATOM 727 O O . ARG A 1 97 ? -13.556 -1.923 7.698 1.00 94.69 97 ARG A O 1
ATOM 734 N N . LEU A 1 98 ? -12.772 -0.149 6.569 1.00 96.69 98 LEU A N 1
ATOM 735 C CA . LEU A 1 98 ? -11.547 0.012 7.363 1.00 96.69 98 LEU A CA 1
ATOM 736 C C . LEU A 1 98 ? -11.813 0.563 8.779 1.00 96.69 98 LEU A C 1
ATOM 738 O O . LEU A 1 98 ? -10.983 0.402 9.669 1.00 96.69 98 LEU A O 1
ATOM 742 N N . ALA A 1 99 ? -12.974 1.165 9.043 1.00 96.81 99 ALA A N 1
ATOM 743 C CA . ALA A 1 99 ? -13.369 1.582 10.391 1.00 96.81 99 ALA A CA 1
ATOM 744 C C . ALA A 1 99 ? -13.529 0.383 11.344 1.00 96.81 99 ALA A C 1
ATOM 746 O O . ALA A 1 99 ? -13.333 0.520 12.552 1.00 96.81 99 ALA A O 1
ATOM 747 N N . ALA A 1 100 ? -13.836 -0.797 10.796 1.00 96.88 100 ALA A N 1
ATOM 748 C CA . ALA A 1 100 ? -13.915 -2.063 11.520 1.00 96.88 100 ALA A CA 1
ATOM 749 C C . ALA A 1 100 ? -12.606 -2.879 11.468 1.00 96.88 100 ALA A C 1
ATOM 751 O O . ALA A 1 100 ? -12.609 -4.056 11.830 1.00 96.88 100 ALA A O 1
ATOM 752 N N . ASP A 1 101 ? -11.492 -2.291 11.012 1.00 98.38 101 ASP A N 1
ATOM 753 C CA . ASP A 1 101 ? -10.212 -2.997 10.897 1.00 98.38 101 ASP A CA 1
ATOM 754 C C . ASP A 1 101 ? -9.760 -3.559 12.257 1.00 98.38 101 ASP A C 1
ATOM 756 O O . ASP A 1 101 ? -9.884 -2.860 13.271 1.00 98.38 101 ASP A O 1
ATOM 760 N N . PRO A 1 102 ? -9.217 -4.790 12.322 1.00 97.69 102 PRO A N 1
ATOM 761 C CA . PRO A 1 102 ? -8.716 -5.353 13.575 1.00 97.69 102 PRO A CA 1
ATOM 762 C C . PRO A 1 102 ? -7.580 -4.521 14.186 1.00 97.69 102 PRO A C 1
ATOM 764 O O . PRO A 1 102 ? -7.458 -4.451 15.412 1.00 97.69 102 PRO A O 1
ATOM 767 N N . ASP A 1 103 ? -6.777 -3.851 13.360 1.00 98.31 103 ASP A N 1
ATOM 768 C CA . ASP A 1 103 ? -5.643 -3.064 13.821 1.00 98.31 103 ASP A CA 1
ATOM 769 C C . ASP A 1 103 ? -6.087 -1.662 14.299 1.00 98.31 103 ASP A C 1
ATOM 771 O O . ASP A 1 103 ? -6.669 -0.887 13.530 1.00 98.31 103 ASP A O 1
ATOM 775 N N . PRO A 1 104 ? -5.824 -1.293 15.568 1.00 97.94 104 PRO A N 1
ATOM 776 C CA . PRO A 1 104 ? -6.222 0.005 16.107 1.00 97.94 104 PRO A CA 1
ATOM 777 C C . PRO A 1 104 ? -5.558 1.194 15.405 1.00 97.94 104 PRO A C 1
ATOM 779 O O . PRO A 1 104 ? -6.169 2.261 15.340 1.00 97.94 104 PRO A O 1
ATOM 782 N N . ALA A 1 105 ? -4.347 1.038 14.864 1.00 97.69 105 ALA A N 1
ATOM 783 C CA . ALA A 1 105 ? -3.677 2.104 14.130 1.00 97.69 105 ALA A CA 1
ATOM 784 C C . ALA A 1 105 ? -4.389 2.385 12.802 1.00 97.69 105 ALA A C 1
ATOM 786 O O . ALA A 1 105 ? -4.542 3.547 12.430 1.00 97.69 105 ALA A O 1
ATOM 787 N N . VAL A 1 106 ? -4.900 1.352 12.121 1.00 98.19 106 VAL A N 1
ATOM 788 C CA . VAL A 1 106 ? -5.713 1.537 10.907 1.00 98.19 106 VAL A CA 1
ATOM 789 C C . VAL A 1 106 ? -7.001 2.291 11.236 1.00 98.19 106 VAL A C 1
ATOM 791 O O . VAL A 1 106 ? -7.314 3.277 10.569 1.00 98.19 106 VAL A O 1
ATOM 794 N N . ARG A 1 107 ? -7.700 1.915 12.316 1.00 97.88 107 ARG A N 1
ATOM 795 C CA . ARG A 1 107 ? -8.909 2.635 12.761 1.00 97.88 107 ARG A CA 1
ATOM 796 C C . ARG A 1 107 ? -8.628 4.100 13.110 1.00 97.88 107 ARG A C 1
ATOM 798 O O . ARG A 1 107 ? -9.429 4.970 12.775 1.00 97.88 107 ARG A O 1
ATOM 805 N N . ALA A 1 108 ? -7.484 4.394 13.733 1.00 96.94 108 ALA A N 1
ATOM 806 C CA . ALA A 1 108 ? -7.070 5.767 14.025 1.00 96.94 108 ALA A CA 1
ATOM 807 C C . ALA A 1 108 ? -6.833 6.587 12.744 1.00 96.94 108 ALA A C 1
ATOM 809 O O . ALA A 1 108 ? -7.251 7.742 12.670 1.00 96.94 108 ALA A O 1
ATOM 810 N N . VAL A 1 109 ? -6.221 5.987 11.716 1.00 96.44 109 VAL A N 1
ATOM 811 C CA . VAL A 1 109 ? -6.049 6.641 10.409 1.00 96.44 109 VAL A CA 1
ATOM 812 C C . VAL A 1 109 ? -7.396 6.893 9.734 1.00 96.44 109 VAL A C 1
ATOM 814 O O . VAL A 1 109 ? -7.577 7.962 9.164 1.00 96.44 109 VAL A O 1
ATOM 817 N N . VAL A 1 110 ? -8.356 5.969 9.829 1.00 95.88 110 VAL A N 1
ATOM 818 C CA . VAL A 1 110 ? -9.718 6.180 9.303 1.00 95.88 110 VAL A CA 1
ATOM 819 C C . VAL A 1 110 ? -10.406 7.353 9.998 1.00 95.88 110 VAL A C 1
ATOM 821 O O . VAL A 1 110 ? -10.956 8.215 9.319 1.00 95.88 110 VAL A O 1
ATOM 824 N N . ALA A 1 111 ? -10.337 7.425 11.331 1.00 93.56 111 ALA A N 1
ATOM 825 C CA . ALA A 1 111 ? -10.908 8.536 12.092 1.00 93.56 111 ALA A CA 1
ATOM 826 C C . ALA A 1 111 ? -10.272 9.880 11.707 1.00 93.56 111 ALA A C 1
ATOM 828 O O . ALA A 1 111 ? -10.976 10.875 11.545 1.00 93.56 111 ALA A O 1
ATOM 829 N N . TRP A 1 112 ? -8.950 9.897 11.508 1.00 91.88 112 TRP A N 1
ATOM 830 C CA . TRP A 1 112 ? -8.250 11.062 10.980 1.00 91.88 112 TRP A CA 1
ATOM 831 C C . TRP A 1 112 ? -8.737 11.411 9.571 1.00 91.88 112 TRP A C 1
ATOM 833 O O . TRP A 1 112 ? -9.138 12.546 9.361 1.00 91.88 112 TRP A O 1
ATOM 843 N N . ALA A 1 113 ? -8.751 10.453 8.637 1.00 88.81 113 ALA A N 1
ATOM 844 C CA . ALA A 1 113 ? -9.085 10.660 7.226 1.00 88.81 113 ALA A CA 1
ATOM 845 C C . ALA A 1 113 ? -10.530 11.132 7.012 1.00 88.81 113 ALA A C 1
ATOM 847 O O . ALA A 1 113 ? -10.760 12.007 6.177 1.00 88.81 113 ALA A O 1
ATOM 848 N N . ALA A 1 114 ? -11.482 10.614 7.796 1.00 82.69 114 ALA A N 1
ATOM 849 C CA . ALA A 1 114 ? -12.872 11.063 7.773 1.00 82.69 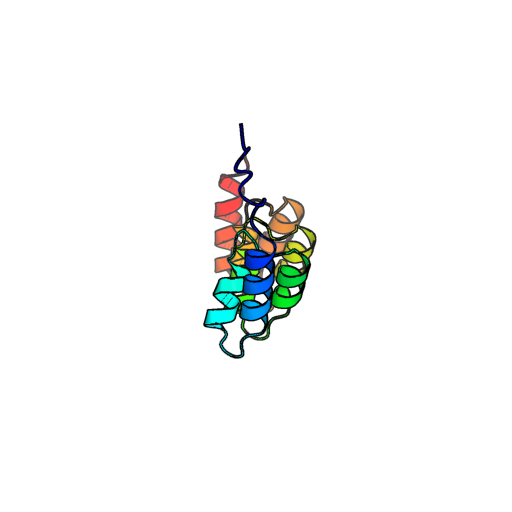114 ALA A CA 1
ATOM 850 C C . ALA A 1 114 ? -12.969 12.576 8.028 1.00 82.69 114 ALA A C 1
ATOM 852 O O . ALA A 1 114 ? -13.651 13.275 7.290 1.00 82.69 114 ALA A O 1
ATOM 853 N N . GLY A 1 115 ? -12.177 13.108 8.967 1.00 78.06 115 GLY A N 1
ATOM 854 C CA . GLY A 1 115 ? -12.164 14.533 9.311 1.00 78.06 115 GLY A CA 1
ATOM 855 C C . GLY A 1 115 ? -11.729 15.502 8.199 1.00 78.06 115 GLY A C 1
ATOM 856 O O . GLY A 1 115 ? -11.939 16.698 8.362 1.00 78.06 115 GLY A O 1
ATOM 857 N N . TRP A 1 116 ? -11.146 15.027 7.089 1.00 70.69 116 TRP A N 1
ATOM 858 C CA . TRP A 1 116 ? -10.734 15.865 5.941 1.00 70.69 116 TRP A CA 1
ATOM 859 C C . TRP A 1 116 ? -11.657 15.729 4.727 1.00 70.69 116 TRP A C 1
ATOM 861 O O . TRP A 1 116 ? -11.470 16.436 3.738 1.00 70.69 116 TRP A O 1
ATOM 871 N N . GLN A 1 117 ? -12.596 14.780 4.756 1.00 58.06 117 GLN A N 1
ATOM 872 C CA . GLN A 1 117 ? -13.517 14.501 3.649 1.00 58.06 117 GLN A CA 1
ATOM 873 C C . GLN A 1 117 ? -14.903 15.151 3.846 1.00 58.06 117 GLN A C 1
ATOM 875 O O . GLN A 1 117 ? -15.842 14.817 3.121 1.00 58.06 117 GLN A O 1
ATOM 880 N N . HIS A 1 118 ? -15.028 16.073 4.806 1.00 48.62 118 HIS A N 1
ATOM 881 C CA . HIS A 1 118 ? -16.205 16.906 5.085 1.00 48.62 118 HIS A CA 1
ATOM 882 C C . HIS A 1 118 ? -15.849 18.380 4.871 1.00 48.62 118 HIS A C 1
ATOM 884 O O . HIS A 1 118 ? -16.726 19.126 4.383 1.00 48.62 118 HIS A O 1
#